Protein AF-A0A8K1Y1G7-F1 (afdb_monomer)

InterPro domains:
  IPR005797 Cytochrome b/b6, N-terminal domain [PF00033] (1-54)
  IPR005797 Cytochrome b/b6, N-terminal domain [PS51002] (1-54)
  IPR016174 Di-haem cytochrome, transmembrane [SSF81342] (1-54)
  IPR027387 Cytochrome b/b6-like domain superfamily [G3DSA:1.20.810.10] (1-54)

Structure (mmCIF, N/CA/C/O backbone):
data_AF-A0A8K1Y1G7-F1
#
_entry.id   AF-A0A8K1Y1G7-F1
#
loop_
_atom_site.group_PDB
_atom_site.id
_atom_site.type_symbol
_atom_site.label_atom_id
_atom_site.label_alt_id
_atom_site.label_comp_id
_atom_site.label_asym_id
_atom_site.label_entity_id
_atom_site.label_seq_id
_atom_site.pdbx_PDB_ins_code
_atom_site.Cartn_x
_atom_site.Cartn_y
_atom_site.Cartn_z
_atom_site.occupancy
_atom_site.B_iso_or_equiv
_atom_site.auth_seq_id
_atom_site.auth_comp_id
_atom_site.auth_asym_id
_atom_site.auth_atom_id
_atom_site.pdbx_PDB_model_num
ATOM 1 N N . PHE A 1 1 ? -3.118 -6.653 -4.879 1.00 95.56 1 PHE A N 1
ATOM 2 C CA . PHE A 1 1 ? -4.120 -5.570 -4.770 1.00 95.56 1 PHE A CA 1
ATOM 3 C C . PHE A 1 1 ? -5.530 -6.052 -4.461 1.00 95.56 1 PHE A C 1
ATOM 5 O O . PHE A 1 1 ? -6.076 -5.563 -3.488 1.00 95.56 1 PHE A O 1
ATOM 12 N N . ILE A 1 2 ? -6.104 -7.025 -5.186 1.00 98.31 2 ILE A N 1
ATOM 13 C CA . ILE A 1 2 ? -7.475 -7.526 -4.920 1.00 98.31 2 ILE A CA 1
ATOM 14 C C . ILE A 1 2 ? -7.684 -7.884 -3.437 1.00 98.31 2 ILE A C 1
ATOM 16 O O . ILE A 1 2 ? -8.579 -7.342 -2.793 1.00 98.31 2 ILE A O 1
ATOM 20 N N . CYS A 1 3 ? -6.799 -8.705 -2.859 1.00 98.62 3 CYS A N 1
ATOM 21 C CA . CYS A 1 3 ? -6.880 -9.063 -1.440 1.00 98.62 3 CYS A CA 1
ATOM 22 C C . CYS A 1 3 ? -6.750 -7.851 -0.505 1.00 98.62 3 CYS A C 1
ATOM 24 O O . CYS A 1 3 ? -7.429 -7.807 0.512 1.00 98.62 3 CYS A O 1
ATOM 26 N N . LEU A 1 4 ? -5.916 -6.860 -0.849 1.00 98.56 4 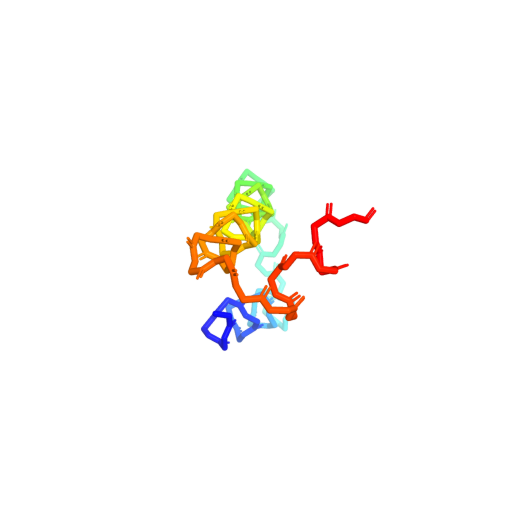LEU A N 1
ATOM 27 C CA . LEU A 1 4 ? -5.745 -5.642 -0.048 1.00 98.56 4 LEU A CA 1
ATOM 28 C C . LEU A 1 4 ? -7.022 -4.801 -0.044 1.00 98.56 4 LEU A C 1
ATOM 30 O O . LEU A 1 4 ? -7.459 -4.373 1.017 1.00 98.56 4 LEU A O 1
ATOM 34 N N . PHE A 1 5 ? -7.659 -4.610 -1.199 1.00 98.56 5 PHE A N 1
ATOM 35 C CA . PHE A 1 5 ? -8.896 -3.834 -1.280 1.00 98.56 5 PHE A CA 1
ATOM 36 C C . PHE A 1 5 ? -10.056 -4.520 -0.560 1.00 98.56 5 PHE A C 1
ATOM 38 O O . PHE A 1 5 ? -10.776 -3.860 0.183 1.00 98.56 5 PHE A O 1
ATOM 45 N N . ILE A 1 6 ? -10.195 -5.844 -0.697 1.00 98.62 6 ILE A N 1
ATOM 46 C CA . ILE A 1 6 ? -11.188 -6.605 0.075 1.00 98.62 6 ILE A CA 1
ATOM 47 C C . ILE A 1 6 ? -10.879 -6.518 1.576 1.00 98.62 6 ILE A C 1
ATOM 49 O O . ILE A 1 6 ? -11.792 -6.339 2.378 1.00 98.62 6 ILE A O 1
ATOM 53 N N . HIS A 1 7 ? -9.607 -6.600 1.974 1.00 98.62 7 HIS A N 1
ATOM 54 C CA . HIS A 1 7 ? -9.196 -6.495 3.374 1.00 98.62 7 HIS A CA 1
ATOM 55 C C . HIS A 1 7 ? -9.533 -5.122 3.979 1.00 98.62 7 HIS A C 1
ATOM 57 O O . HIS A 1 7 ? -10.120 -5.067 5.061 1.00 98.62 7 HIS A O 1
ATOM 63 N N . VAL A 1 8 ? -9.228 -4.031 3.266 1.00 98.75 8 VAL A N 1
ATOM 64 C CA . VAL A 1 8 ? -9.593 -2.662 3.668 1.00 98.75 8 VAL A CA 1
ATOM 65 C C . VAL A 1 8 ? -11.113 -2.508 3.717 1.00 98.75 8 VAL A C 1
ATOM 67 O O . VAL A 1 8 ? -11.643 -2.049 4.726 1.00 98.75 8 VAL A O 1
ATOM 70 N N . GLY A 1 9 ? -11.829 -2.959 2.682 1.00 98.62 9 GLY A N 1
ATOM 71 C CA . GLY A 1 9 ? -13.293 -2.910 2.625 1.00 98.62 9 GLY A CA 1
ATOM 72 C C . GLY A 1 9 ? -13.959 -3.660 3.781 1.00 98.62 9 GLY A C 1
ATOM 73 O O . GLY A 1 9 ? -14.868 -3.132 4.417 1.00 98.62 9 GLY A O 1
ATOM 74 N N . ARG A 1 10 ? -13.451 -4.849 4.129 1.00 98.75 10 ARG A N 1
ATOM 75 C CA . ARG A 1 10 ? -13.882 -5.605 5.312 1.00 98.75 10 ARG A CA 1
ATOM 76 C C . ARG A 1 10 ? -13.651 -4.805 6.592 1.00 98.75 10 ARG A C 1
ATOM 78 O O . ARG A 1 10 ? -14.527 -4.771 7.450 1.00 98.75 10 ARG A O 1
ATOM 85 N N . GLY A 1 11 ? -12.486 -4.174 6.729 1.00 98.50 11 GLY A N 1
ATOM 86 C CA . GLY A 1 11 ? -12.156 -3.362 7.900 1.00 98.50 11 GLY A CA 1
ATOM 87 C C . GLY A 1 11 ? -13.059 -2.137 8.062 1.00 98.50 11 GLY A C 1
ATOM 88 O O . GLY A 1 11 ? -13.423 -1.801 9.187 1.00 98.50 11 GLY A O 1
ATOM 89 N N . LEU A 1 12 ? -13.485 -1.523 6.954 1.00 98.56 12 LEU A N 1
ATOM 90 C CA . LEU A 1 12 ? -14.480 -0.447 6.959 1.00 98.56 12 LEU A CA 1
ATOM 91 C C . LEU A 1 12 ? -15.875 -0.967 7.332 1.00 98.56 12 LEU A C 1
ATOM 93 O O . LEU A 1 12 ? -16.504 -0.415 8.230 1.00 98.56 12 LEU A O 1
ATOM 97 N N . TYR A 1 13 ? -16.334 -2.049 6.694 1.00 98.62 13 TYR A N 1
ATOM 98 C CA . TYR A 1 13 ? -17.677 -2.601 6.904 1.00 98.62 13 TYR A CA 1
ATOM 99 C C . TYR A 1 13 ? -17.921 -3.060 8.351 1.00 98.62 13 TYR A C 1
ATOM 101 O O . TYR A 1 13 ? -18.994 -2.825 8.897 1.00 98.62 13 TYR A O 1
ATOM 109 N N . TYR A 1 14 ? -16.925 -3.680 8.994 1.00 98.62 14 TYR A N 1
ATOM 110 C CA . TYR A 1 14 ? -17.034 -4.163 10.379 1.00 98.62 14 TYR A CA 1
ATOM 111 C C . TYR A 1 14 ? -16.464 -3.196 11.431 1.00 98.62 14 TYR A C 1
ATOM 113 O O . TYR A 1 14 ? -16.282 -3.594 12.580 1.00 98.62 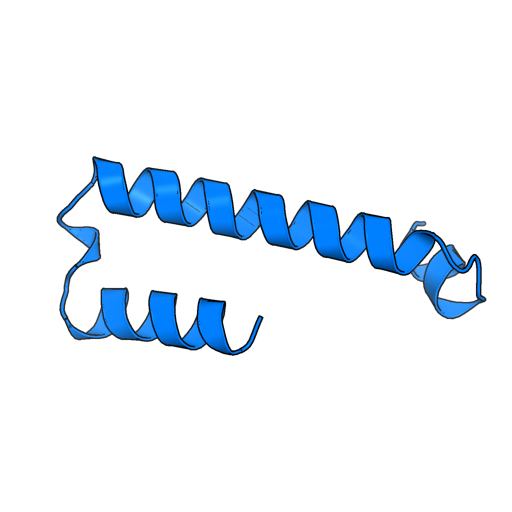14 TYR A 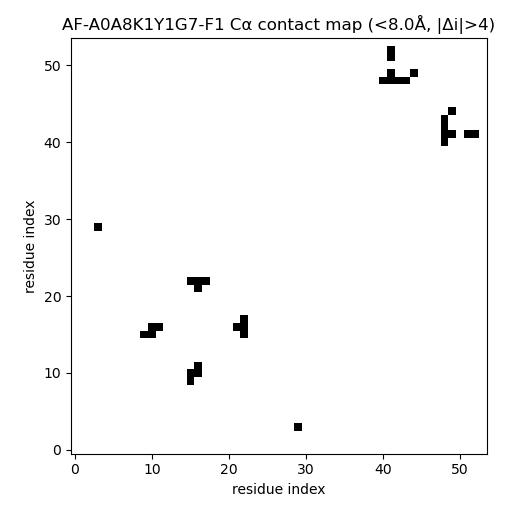O 1
ATOM 121 N N . GLY A 1 15 ? -16.129 -1.952 11.069 1.00 98.12 15 GLY A N 1
ATOM 122 C CA . GLY A 1 15 ? -15.610 -0.965 12.027 1.00 98.12 15 GLY A CA 1
ATOM 123 C C . GLY A 1 15 ? -14.259 -1.332 12.657 1.00 98.12 15 GLY A C 1
ATOM 124 O O . GLY A 1 15 ? -13.907 -0.841 13.731 1.00 98.12 15 GLY A O 1
ATOM 125 N N . SER A 1 16 ? -13.478 -2.197 12.006 1.00 98.00 16 SER A N 1
ATOM 126 C CA . SER A 1 16 ? -12.186 -2.670 12.521 1.00 98.00 16 SER A CA 1
ATOM 127 C C . SER A 1 16 ? -11.115 -1.574 12.547 1.00 98.00 16 SER A C 1
ATOM 129 O O . SER A 1 16 ? -10.090 -1.746 13.199 1.00 98.00 16 SER A O 1
ATOM 131 N N . TYR A 1 17 ? -11.356 -0.431 11.893 1.00 97.88 17 TYR A N 1
ATOM 132 C CA . TYR A 1 17 ? -10.487 0.750 11.956 1.00 97.88 17 TYR A CA 1
ATOM 133 C C . TYR A 1 17 ? -10.403 1.382 13.357 1.00 97.88 17 TYR A C 1
ATOM 135 O O . TYR A 1 17 ? -9.544 2.223 13.600 1.00 97.88 17 TYR A O 1
ATOM 143 N N . THR A 1 18 ? -11.267 0.974 14.293 1.00 98.00 18 THR A N 1
ATOM 144 C CA . THR A 1 18 ? -11.196 1.377 15.708 1.00 98.00 18 THR A CA 1
ATOM 145 C C . THR A 1 18 ? -9.977 0.798 16.434 1.00 98.00 18 THR A C 1
ATOM 147 O O . THR A 1 18 ? -9.516 1.385 17.412 1.00 98.00 18 THR A O 1
ATOM 150 N N . PHE A 1 19 ? -9.397 -0.302 15.938 1.00 98.25 19 PHE A N 1
ATOM 151 C CA . PHE A 1 19 ? -8.097 -0.804 16.385 1.00 98.25 19 PHE A CA 1
ATOM 152 C C . PHE A 1 19 ? -6.975 0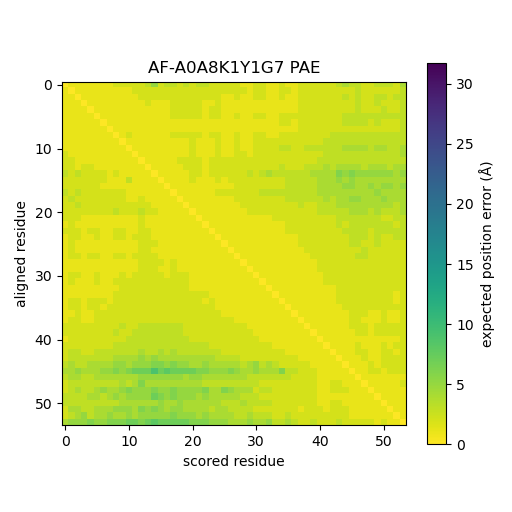.055 15.789 1.00 98.25 19 PHE A C 1
ATOM 154 O O . PHE A 1 19 ? -6.320 -0.345 14.827 1.00 98.25 19 PHE A O 1
ATOM 161 N N . LEU A 1 20 ? -6.786 1.254 16.351 1.00 97.94 20 LEU A N 1
ATOM 162 C CA . LEU A 1 20 ? -5.972 2.330 15.771 1.00 97.94 20 LEU A CA 1
ATOM 163 C C . LEU A 1 20 ? -4.556 1.888 15.383 1.00 97.94 20 LEU A C 1
ATOM 165 O O . LEU A 1 20 ? -4.143 2.121 14.253 1.00 97.94 20 LEU A O 1
ATOM 169 N N . GLU A 1 21 ? -3.838 1.198 16.270 1.00 98.44 21 GLU A N 1
ATOM 170 C CA . GLU A 1 21 ? -2.476 0.725 15.981 1.00 98.44 21 GLU A CA 1
ATOM 171 C C . GLU A 1 21 ? -2.451 -0.250 14.797 1.00 98.44 21 GLU A C 1
ATOM 173 O O . GLU A 1 21 ? -1.677 -0.091 13.853 1.00 98.44 21 GLU A O 1
ATOM 178 N N . THR A 1 22 ? -3.351 -1.237 14.795 1.00 98.44 22 THR A N 1
ATOM 179 C CA . THR A 1 22 ? -3.448 -2.227 13.714 1.00 98.44 22 THR A CA 1
ATOM 180 C C . THR A 1 22 ? -3.863 -1.580 12.397 1.00 98.44 22 THR A C 1
ATOM 182 O O . THR A 1 22 ? -3.314 -1.914 11.346 1.00 98.44 22 THR A O 1
ATOM 185 N N . TRP A 1 23 ? -4.807 -0.641 12.439 1.00 98.69 23 TRP A N 1
ATOM 186 C CA . TRP A 1 23 ? -5.276 0.074 11.260 1.00 98.69 23 TRP A CA 1
ATOM 187 C C . TRP A 1 23 ? -4.185 0.969 10.671 1.00 98.69 23 TRP A C 1
ATOM 189 O O . TRP A 1 23 ? -3.935 0.904 9.470 1.00 98.69 23 TRP A O 1
ATOM 199 N N . ASN A 1 24 ? -3.480 1.736 11.506 1.00 98.50 24 ASN A N 1
ATOM 200 C CA . ASN A 1 24 ? -2.393 2.610 11.069 1.00 98.50 24 ASN A CA 1
ATOM 201 C C . ASN A 1 24 ? -1.231 1.808 10.467 1.00 98.50 24 ASN A C 1
ATOM 203 O O . ASN A 1 24 ? -0.738 2.166 9.396 1.00 98.50 24 ASN A O 1
ATOM 207 N N . ILE A 1 25 ? -0.848 0.678 11.076 1.00 98.75 25 ILE A N 1
ATOM 208 C CA . ILE A 1 25 ? 0.124 -0.250 10.474 1.00 98.75 25 ILE A CA 1
ATOM 209 C C . ILE A 1 25 ? -0.406 -0.790 9.138 1.00 98.75 25 ILE A C 1
ATOM 211 O O . ILE A 1 25 ? 0.337 -0.845 8.160 1.00 98.75 25 I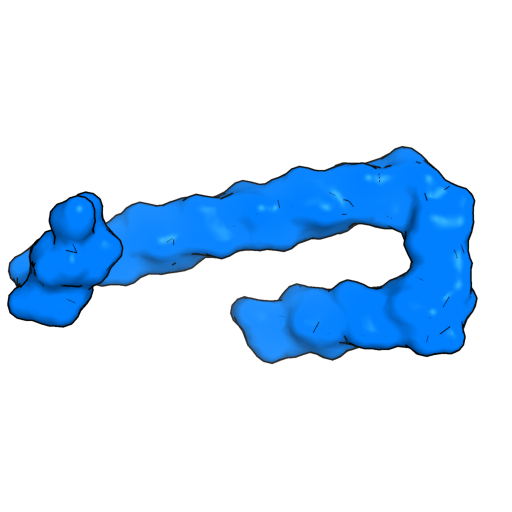LE A O 1
ATOM 215 N N . GLY A 1 26 ? -1.692 -1.141 9.059 1.00 98.62 26 GLY A N 1
ATOM 216 C CA . GLY A 1 26 ? -2.3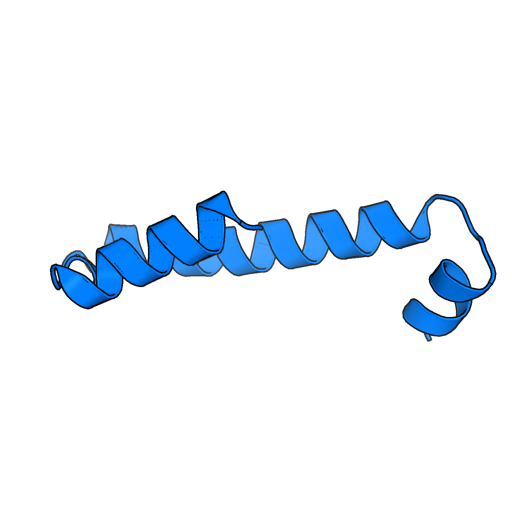40 -1.569 7.817 1.00 98.62 26 GLY A CA 1
ATOM 217 C C . GLY A 1 26 ? -2.281 -0.516 6.703 1.00 98.62 26 GLY A C 1
ATOM 218 O O . GLY A 1 26 ? -2.021 -0.858 5.549 1.00 98.62 26 GLY A O 1
ATOM 219 N N . VAL A 1 27 ? -2.458 0.764 7.040 1.00 98.62 27 VAL A N 1
ATOM 220 C CA . VAL A 1 27 ? -2.324 1.890 6.102 1.00 98.62 27 VAL A CA 1
ATOM 221 C C . VAL A 1 27 ? -0.875 2.046 5.635 1.00 98.62 27 VAL A C 1
ATOM 223 O O . VAL A 1 27 ? -0.639 2.195 4.436 1.00 98.62 27 VAL A O 1
ATOM 226 N N . ILE A 1 28 ? 0.103 1.943 6.541 1.00 98.75 28 ILE A N 1
ATOM 227 C CA . ILE A 1 28 ? 1.528 1.952 6.170 1.00 98.75 28 ILE A CA 1
ATOM 228 C C . ILE A 1 28 ? 1.824 0.798 5.202 1.00 98.75 28 ILE A C 1
ATOM 230 O O . ILE A 1 28 ? 2.391 1.030 4.136 1.00 98.75 28 ILE A O 1
ATOM 234 N N . LEU A 1 29 ? 1.369 -0.420 5.514 1.00 98.69 29 LEU A N 1
ATOM 235 C CA . LEU A 1 29 ? 1.540 -1.593 4.651 1.00 98.69 29 LEU A CA 1
ATOM 236 C C . LEU A 1 29 ? 0.908 -1.400 3.268 1.00 98.69 29 LEU A C 1
ATOM 238 O O . LEU A 1 29 ? 1.505 -1.801 2.267 1.00 98.69 29 LEU A O 1
ATOM 242 N N . LEU A 1 30 ? -0.270 -0.773 3.189 1.00 98.69 30 LEU A N 1
ATOM 243 C CA . LEU A 1 30 ? -0.919 -0.461 1.916 1.00 98.69 30 LEU A CA 1
ATOM 244 C C . LEU A 1 30 ? -0.012 0.408 1.035 1.00 98.69 30 LEU A C 1
ATOM 246 O O . LEU A 1 30 ? 0.219 0.059 -0.126 1.00 98.69 30 LEU A O 1
ATOM 250 N N . PHE A 1 31 ? 0.542 1.490 1.588 1.00 98.69 31 PHE A N 1
ATOM 251 C CA . PHE A 1 31 ? 1.446 2.377 0.854 1.00 98.69 31 PHE A CA 1
ATOM 252 C C . PHE A 1 31 ? 2.780 1.710 0.513 1.00 98.69 31 PHE A C 1
ATOM 254 O O . PHE A 1 31 ? 3.269 1.868 -0.607 1.00 98.69 31 PHE A O 1
ATOM 261 N N . THR A 1 32 ? 3.348 0.912 1.420 1.00 98.75 32 THR A N 1
ATOM 262 C CA . THR A 1 32 ? 4.575 0.156 1.139 1.00 98.75 32 THR A CA 1
ATOM 263 C C . THR A 1 32 ? 4.375 -0.797 -0.037 1.00 98.75 32 THR A C 1
ATOM 265 O O . THR A 1 32 ? 5.183 -0.791 -0.961 1.00 98.75 32 THR A O 1
ATOM 268 N N . VAL A 1 33 ? 3.280 -1.564 -0.072 1.00 98.75 33 VAL A N 1
ATOM 269 C CA . VAL A 1 33 ? 3.016 -2.499 -1.179 1.00 98.75 33 VAL A CA 1
ATOM 270 C C . VAL A 1 33 ? 2.727 -1.764 -2.491 1.00 98.75 33 VAL A C 1
ATOM 272 O O . VAL A 1 33 ? 3.143 -2.242 -3.547 1.00 98.75 33 VAL A O 1
ATOM 275 N N . MET A 1 34 ? 2.070 -0.597 -2.451 1.00 98.62 34 MET A N 1
ATOM 276 C CA . MET A 1 34 ? 1.921 0.267 -3.631 1.00 98.62 34 MET A CA 1
ATOM 277 C C . MET A 1 34 ? 3.282 0.681 -4.195 1.00 98.62 34 MET A C 1
ATOM 279 O O . MET A 1 34 ? 3.523 0.490 -5.386 1.00 98.62 34 MET A O 1
ATOM 283 N N . ALA A 1 35 ? 4.185 1.167 -3.341 1.00 98.56 35 ALA A N 1
ATOM 284 C CA . ALA A 1 35 ? 5.536 1.542 -3.745 1.00 98.56 35 ALA A CA 1
ATOM 285 C C . ALA A 1 35 ? 6.328 0.339 -4.288 1.00 98.56 35 ALA A C 1
ATOM 287 O O . ALA A 1 35 ? 6.937 0.434 -5.352 1.00 98.56 35 ALA A O 1
ATOM 288 N N . THR A 1 36 ? 6.277 -0.819 -3.619 1.00 98.69 36 THR A N 1
ATOM 289 C CA . THR A 1 36 ? 6.952 -2.043 -4.084 1.00 98.69 36 THR A CA 1
ATOM 290 C C . THR A 1 36 ? 6.439 -2.495 -5.449 1.00 98.69 36 THR A C 1
ATOM 292 O O . THR A 1 36 ? 7.238 -2.816 -6.328 1.00 98.69 36 THR A O 1
ATOM 295 N N . ALA A 1 37 ? 5.120 -2.509 -5.655 1.00 98.25 37 ALA A N 1
ATOM 296 C CA . ALA A 1 37 ? 4.534 -2.897 -6.934 1.00 98.25 37 ALA A CA 1
ATOM 297 C C . ALA A 1 37 ? 4.886 -1.905 -8.050 1.00 98.25 37 ALA A C 1
ATOM 299 O O . ALA A 1 37 ? 5.179 -2.331 -9.165 1.00 98.25 37 ALA A O 1
ATOM 300 N N . PHE A 1 38 ? 4.898 -0.605 -7.742 1.00 98.31 38 PHE A N 1
ATOM 301 C CA . PHE A 1 38 ? 5.312 0.433 -8.681 1.00 98.31 38 PHE A CA 1
ATOM 302 C C . PHE A 1 38 ? 6.768 0.244 -9.118 1.00 98.31 38 PHE A C 1
ATOM 304 O O . PHE A 1 38 ? 7.030 0.114 -10.309 1.00 98.31 38 PHE A O 1
ATOM 311 N N . VAL A 1 39 ? 7.710 0.126 -8.177 1.00 98.38 39 VAL A N 1
ATOM 312 C CA . VAL A 1 39 ? 9.126 -0.096 -8.519 1.00 98.38 39 VAL A CA 1
ATOM 313 C C . VAL A 1 39 ? 9.303 -1.410 -9.286 1.00 98.38 39 VAL A C 1
ATOM 315 O O . VAL A 1 39 ? 10.028 -1.449 -10.277 1.00 98.38 39 VAL A O 1
ATOM 318 N N . GLY A 1 40 ? 8.589 -2.470 -8.895 1.00 98.12 40 GLY A N 1
ATOM 319 C CA . GLY A 1 40 ? 8.586 -3.743 -9.618 1.00 98.12 40 GLY A CA 1
ATOM 320 C C . GLY A 1 40 ? 8.101 -3.620 -11.067 1.00 98.12 40 GLY A C 1
ATOM 321 O O . GLY A 1 40 ? 8.663 -4.258 -11.954 1.00 98.12 40 GLY A O 1
ATOM 322 N N . TYR A 1 41 ? 7.107 -2.765 -11.324 1.00 98.19 41 TYR A N 1
ATOM 323 C CA . TYR A 1 41 ? 6.603 -2.475 -12.669 1.00 98.19 41 TYR A CA 1
ATOM 324 C C . TYR A 1 41 ? 7.618 -1.734 -13.555 1.00 98.19 41 TYR A C 1
ATOM 326 O O . TYR A 1 41 ? 7.578 -1.866 -14.781 1.00 98.19 41 TYR A O 1
ATOM 334 N N . VAL A 1 42 ? 8.552 -0.991 -12.954 1.00 98.25 42 VAL A N 1
ATOM 335 C CA . VAL A 1 42 ? 9.605 -0.263 -13.679 1.00 98.25 42 VAL A CA 1
ATOM 336 C C . VAL A 1 42 ? 10.735 -1.194 -14.150 1.00 98.25 42 VAL A C 1
ATOM 338 O O . VAL A 1 42 ? 11.340 -0.939 -15.190 1.00 98.25 42 VAL A O 1
ATOM 341 N N . LEU A 1 43 ? 10.986 -2.312 -13.453 1.00 98.06 43 LEU A N 1
ATOM 342 C CA . LEU A 1 43 ? 12.122 -3.216 -13.719 1.00 98.06 43 LEU A CA 1
ATOM 343 C C . LEU A 1 43 ? 12.238 -3.749 -15.164 1.00 98.06 43 LEU A C 1
ATOM 345 O O . LEU A 1 43 ? 13.362 -3.813 -15.658 1.00 98.06 43 LEU A O 1
ATOM 349 N N . PRO A 1 44 ? 11.153 -4.125 -15.875 1.00 97.81 44 PRO A N 1
ATOM 350 C CA . PRO A 1 44 ? 11.250 -4.628 -17.249 1.00 97.81 44 PRO A CA 1
ATOM 351 C C . PRO A 1 44 ? 11.662 -3.571 -18.285 1.00 97.81 44 PRO A C 1
ATOM 353 O O . PRO A 1 44 ? 11.918 -3.929 -19.432 1.00 97.81 44 PRO A O 1
ATOM 356 N N . TRP A 1 45 ? 11.688 -2.285 -17.908 1.00 96.94 45 TRP A N 1
ATOM 357 C CA . TRP A 1 45 ? 12.130 -1.166 -18.750 1.00 96.94 45 TRP A CA 1
ATOM 358 C C . TRP A 1 45 ? 11.420 -1.058 -20.120 1.00 96.94 45 TRP A C 1
ATOM 360 O O . TRP A 1 45 ? 12.014 -0.689 -21.132 1.00 96.94 45 TRP A O 1
ATOM 370 N N . GLY A 1 46 ? 10.126 -1.392 -20.177 1.00 97.94 46 GLY A N 1
ATOM 371 C CA . GLY A 1 46 ? 9.293 -1.211 -21.373 1.00 97.94 46 GLY A CA 1
ATOM 372 C C . GLY A 1 46 ? 8.803 0.233 -21.555 1.00 97.94 46 GLY A C 1
ATOM 373 O O . GLY A 1 46 ? 8.938 1.057 -20.657 1.00 97.94 46 GLY A O 1
ATOM 374 N N . GLN A 1 47 ? 8.153 0.534 -22.688 1.00 97.12 47 GLN A N 1
ATOM 375 C CA . GLN A 1 47 ? 7.569 1.863 -22.960 1.00 97.12 47 GLN A CA 1
ATOM 376 C C . GLN A 1 47 ? 6.644 2.335 -21.831 1.00 97.12 47 GLN A C 1
ATOM 378 O O . GLN A 1 47 ? 6.848 3.405 -21.269 1.00 97.12 47 GLN A O 1
ATOM 383 N N . MET A 1 48 ? 5.663 1.511 -21.451 1.00 97.38 48 MET A N 1
ATOM 384 C CA . MET A 1 48 ? 4.731 1.860 -20.375 1.00 97.38 48 MET A CA 1
ATOM 385 C C . MET A 1 48 ? 5.427 1.965 -19.010 1.00 97.38 48 MET A C 1
ATOM 387 O O . MET A 1 48 ? 5.072 2.824 -18.213 1.00 97.38 48 MET A O 1
ATOM 391 N N . SER A 1 49 ? 6.447 1.139 -18.753 1.00 96.75 49 SER A N 1
ATOM 392 C CA . SER A 1 49 ? 7.263 1.221 -17.535 1.00 96.75 49 SER A CA 1
ATOM 393 C C . SER A 1 49 ? 8.049 2.533 -17.457 1.00 96.75 49 SER A C 1
ATOM 395 O O . SER A 1 49 ? 8.096 3.145 -16.397 1.00 96.75 49 SER A O 1
ATOM 397 N N . PHE A 1 50 ? 8.643 2.972 -18.571 1.00 96.88 50 PHE A N 1
ATOM 398 C CA . PHE A 1 50 ? 9.438 4.197 -18.648 1.00 96.88 50 PHE A CA 1
ATOM 399 C C . PHE A 1 50 ? 8.565 5.444 -18.489 1.00 96.88 50 PHE A C 1
ATOM 401 O O . PHE A 1 50 ? 8.809 6.247 -17.594 1.00 96.88 50 PHE A O 1
ATOM 408 N N . TRP A 1 51 ? 7.505 5.565 -19.294 1.00 98.19 51 TRP A N 1
ATOM 409 C CA . TRP A 1 51 ? 6.569 6.691 -19.199 1.00 98.19 51 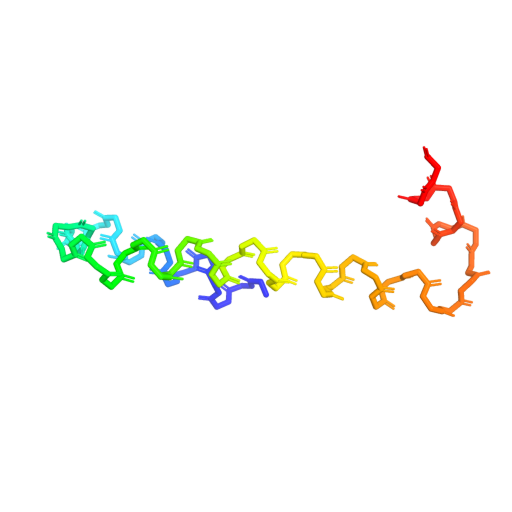TRP A CA 1
ATOM 410 C C . TRP A 1 51 ? 5.765 6.690 -17.898 1.00 98.19 51 TRP A C 1
ATOM 412 O O . TRP A 1 51 ? 5.320 7.737 -17.454 1.00 98.19 51 TRP A O 1
ATOM 422 N N . GLY A 1 52 ? 5.574 5.526 -17.273 1.00 95.25 52 GLY A N 1
ATOM 423 C CA . GLY A 1 52 ? 4.956 5.434 -15.953 1.00 95.25 52 GLY A CA 1
ATOM 424 C C . GLY A 1 52 ? 5.857 5.915 -14.810 1.00 95.25 52 GLY A C 1
ATOM 425 O O . GLY A 1 52 ? 5.344 6.169 -13.724 1.00 95.25 52 GLY A O 1
ATOM 426 N N . ALA A 1 53 ? 7.173 6.018 -15.026 1.00 96.31 53 ALA A N 1
ATOM 427 C CA . ALA A 1 53 ? 8.139 6.467 -14.023 1.00 96.31 53 ALA A CA 1
ATOM 428 C C . ALA A 1 53 ? 8.479 7.967 -14.106 1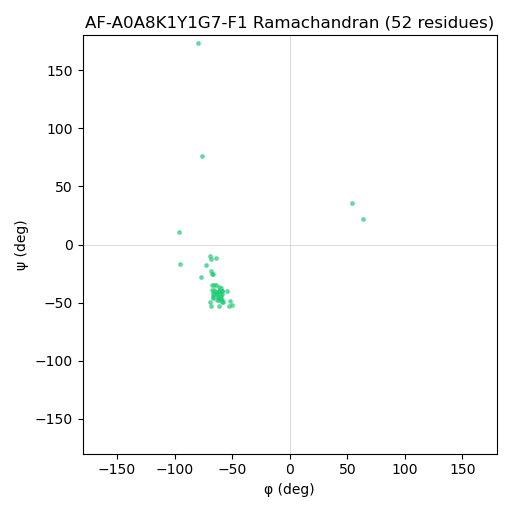.00 96.31 53 ALA A C 1
ATOM 430 O O . ALA A 1 53 ? 9.053 8.498 -13.154 1.00 96.31 53 ALA A O 1
ATOM 431 N N . THR A 1 54 ? 8.162 8.621 -15.228 1.00 93.62 54 THR A N 1
ATOM 432 C CA . THR A 1 54 ? 8.342 10.066 -15.469 1.00 93.62 54 THR A CA 1
ATOM 433 C C . THR A 1 54 ? 7.144 10.872 -14.997 1.00 93.62 54 THR A C 1
ATOM 435 O O . THR A 1 54 ? 7.366 11.907 -14.333 1.00 93.62 54 THR A O 1
#

Mean predicted aligned error: 2.04 Å

Organism: Dama dama (NCBI:txid30532)

Radius of gyration: 14.76 Å; Cα contacts (8 Å, |Δi|>4): 17; chains: 1; bounding box: 30×19×39 Å

Secondary structure (DSSP, 8-state):
-HHHHHHHHHHHHTTGGGSHHHHHHHHHHHHHHHHHHHHHHHTT--HHHHHTT-

pLDDT: mean 98.06, std 0.99, range [93.62, 98.75]

Solvent-accessibl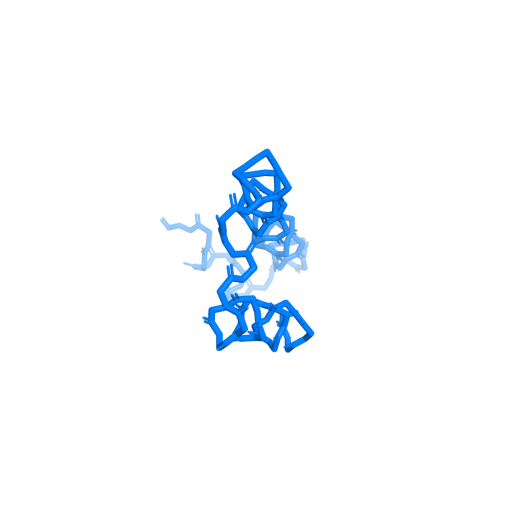e surface area (backbone atoms only — not comparable to full-atom values): 3121 Å² total; per-residue (Å²): 104,72,68,55,53,53,50,51,51,50,31,61,76,69,56,50,57,73,46,50,70,64,36,53,52,49,53,50,50,53,54,50,52,52,52,52,53,51,56,59,54,36,71,81,64,42,73,70,26,50,67,70,72,110

Foldseek 3Di:
DVVLVVVVVVCVVVVVCVVVVVVVVSVVVVVVVVVVVLVVLLVVVDPCSVVSVD

Sequence (54 aa):
FICLFIHVGRGLYYGSYTFLETWNIGVILLFTVMATAFVGYVLPWGQMSFWGAT